Protein AF-A0A9P5QHU6-F1 (afdb_monomer_lite)

Secondary structure (DSSP, 8-state):
---------------------------------HHHHHHHHHHT-TT--EEEE--S--SSTTGGGT-PPTTTT---BTTTTB---GGGGGG-TT--EEEES--SSSTTGGGTS-HHHHHHHHHH-TT--EE--S-TTBTTTB--PPPHHHHHHHHH-TT-BSS--

Structure (mmCIF, N/CA/C/O backbone):
data_AF-A0A9P5QHU6-F1
#
_entry.id   AF-A0A9P5QHU6-F1
#
loop_
_atom_site.group_PDB
_atom_site.id
_atom_site.type_symbol
_atom_site.label_atom_id
_atom_site.label_alt_id
_atom_site.label_comp_id
_atom_site.label_asym_id
_atom_site.label_entity_id
_atom_site.label_seq_id
_atom_site.pdbx_PDB_ins_code
_atom_site.Cartn_x
_atom_site.Cartn_y
_atom_site.Cartn_z
_atom_site.occupancy
_atom_site.B_iso_or_equiv
_atom_site.auth_seq_id
_atom_site.auth_comp_id
_atom_site.auth_asym_id
_atom_site.auth_atom_id
_atom_site.pdbx_PDB_model_num
ATOM 1 N N . MET A 1 1 ? 42.093 51.259 1.694 1.00 49.16 1 MET A N 1
ATOM 2 C CA . MET A 1 1 ? 41.428 52.582 1.707 1.00 49.16 1 MET A CA 1
ATOM 3 C C . MET A 1 1 ? 39.938 52.333 1.537 1.00 49.16 1 MET A C 1
ATOM 5 O O . MET A 1 1 ? 39.592 51.562 0.656 1.00 49.16 1 MET A O 1
ATOM 9 N N . ALA A 1 2 ? 39.095 52.919 2.385 1.00 53.66 2 ALA A N 1
ATOM 10 C CA . ALA A 1 2 ? 37.630 52.921 2.279 1.00 53.66 2 ALA A CA 1
ATOM 11 C C . ALA A 1 2 ? 37.170 54.374 2.479 1.00 53.66 2 ALA A C 1
ATOM 13 O O . ALA A 1 2 ? 37.822 55.080 3.257 1.00 53.66 2 ALA A O 1
ATOM 14 N N . PRO A 1 3 ? 36.176 54.867 1.719 1.00 57.81 3 PRO A N 1
ATOM 15 C CA . PRO A 1 3 ? 34.805 55.019 2.252 1.00 57.81 3 PRO A CA 1
ATOM 16 C C . PRO A 1 3 ? 33.731 54.934 1.119 1.00 57.81 3 PRO A C 1
ATOM 18 O O . PRO A 1 3 ? 34.098 54.554 0.007 1.00 57.81 3 PRO A O 1
ATOM 21 N N . PRO A 1 4 ? 32.448 55.334 1.306 1.00 56.56 4 PRO A N 1
ATOM 22 C CA . PRO A 1 4 ? 31.691 55.606 2.535 1.00 56.56 4 PRO A CA 1
ATOM 23 C C . PRO A 1 4 ? 30.454 54.701 2.730 1.00 56.56 4 PRO A C 1
ATOM 25 O O . PRO A 1 4 ? 29.965 54.049 1.813 1.00 56.56 4 PRO A O 1
ATOM 28 N N . ILE A 1 5 ? 29.908 54.729 3.948 1.00 59.66 5 ILE A N 1
ATOM 29 C CA . ILE A 1 5 ? 28.575 54.205 4.276 1.00 59.66 5 ILE A CA 1
ATOM 30 C C . ILE A 1 5 ? 27.549 55.305 3.986 1.00 59.66 5 ILE A C 1
ATOM 32 O O . ILE A 1 5 ? 27.680 56.406 4.522 1.00 59.66 5 ILE A O 1
ATOM 36 N N . VAL A 1 6 ? 26.516 55.001 3.199 1.00 70.00 6 VAL A N 1
ATOM 37 C CA . VAL A 1 6 ? 25.311 55.835 3.089 1.00 70.00 6 VAL A CA 1
ATOM 38 C C . VAL A 1 6 ? 24.251 55.251 4.020 1.00 70.00 6 VAL A C 1
ATOM 40 O O . VAL A 1 6 ? 23.973 54.054 3.973 1.00 70.00 6 VAL A O 1
ATOM 43 N N . ARG A 1 7 ? 23.697 56.092 4.896 1.00 61.19 7 ARG A N 1
ATOM 44 C CA . ARG A 1 7 ? 22.482 55.802 5.663 1.00 61.19 7 ARG A CA 1
ATOM 45 C C . ARG A 1 7 ? 21.350 56.590 5.023 1.00 61.19 7 ARG A C 1
ATOM 47 O O . ARG A 1 7 ? 21.502 57.796 4.853 1.00 61.19 7 ARG A O 1
ATOM 54 N N . GLU A 1 8 ? 20.248 55.923 4.717 1.00 68.56 8 GLU A N 1
ATOM 55 C CA . GLU A 1 8 ? 18.980 56.580 4.410 1.00 68.56 8 GLU A CA 1
ATOM 56 C C . GLU A 1 8 ? 17.987 56.223 5.518 1.00 68.56 8 GLU A C 1
ATOM 58 O O . GLU A 1 8 ? 17.853 55.057 5.896 1.00 68.56 8 GLU A O 1
ATOM 63 N N . ASP A 1 9 ? 17.372 57.257 6.089 1.00 64.94 9 ASP A N 1
ATOM 64 C CA . ASP A 1 9 ? 16.403 57.162 7.180 1.00 64.94 9 ASP A CA 1
ATOM 65 C C . ASP A 1 9 ? 14.989 56.833 6.648 1.00 64.94 9 ASP A C 1
ATOM 67 O O . ASP A 1 9 ? 14.705 57.028 5.462 1.00 64.94 9 ASP A O 1
ATOM 71 N N . PRO A 1 10 ? 14.087 56.297 7.492 1.00 57.78 10 PRO A N 1
ATOM 72 C CA . PRO A 1 10 ? 12.841 55.701 7.023 1.00 57.78 10 PRO A CA 1
ATOM 73 C C . PRO A 1 10 ? 11.774 56.749 6.685 1.00 57.78 10 PRO A C 1
ATOM 75 O O . PRO A 1 10 ? 11.427 57.590 7.513 1.00 57.78 10 PRO A O 1
ATOM 78 N N . GLN A 1 11 ? 11.165 56.636 5.500 1.00 60.12 11 GLN A N 1
ATOM 79 C CA . GLN A 1 11 ? 9.895 57.308 5.225 1.00 60.12 11 GLN A CA 1
ATOM 80 C C . GLN A 1 11 ? 8.725 56.502 5.793 1.00 60.12 11 GLN A C 1
ATOM 82 O O . GLN A 1 11 ? 8.316 55.486 5.229 1.00 60.12 11 GLN A O 1
ATOM 87 N N . GLU A 1 12 ? 8.133 57.011 6.870 1.00 53.53 12 GLU A N 1
ATOM 88 C CA . GLU A 1 12 ? 6.759 56.676 7.230 1.00 53.53 12 GLU A CA 1
ATOM 89 C C . GLU A 1 12 ? 5.808 57.167 6.128 1.00 53.53 12 GLU A C 1
ATOM 91 O O . GLU A 1 12 ? 5.823 58.339 5.747 1.00 53.53 12 GLU A O 1
ATOM 96 N N . ASN A 1 13 ? 4.963 56.270 5.622 1.00 52.00 13 ASN A N 1
ATOM 97 C CA . ASN A 1 13 ? 3.837 56.607 4.755 1.00 52.00 13 ASN A CA 1
ATOM 98 C C . ASN A 1 13 ? 2.657 55.738 5.222 1.00 52.00 13 ASN A C 1
ATOM 100 O O . ASN A 1 13 ? 2.615 54.537 4.986 1.00 52.00 13 ASN A O 1
ATOM 104 N N . SER A 1 14 ? 1.866 56.262 6.154 1.00 53.75 14 SER A N 1
ATOM 105 C CA . SER A 1 14 ? 0.593 56.929 5.856 1.00 53.75 14 SER A CA 1
ATOM 106 C C . SER A 1 14 ? -0.530 55.953 5.484 1.00 53.75 14 SER A C 1
ATOM 108 O O . SER A 1 14 ? -0.742 55.604 4.327 1.00 53.75 14 SER A O 1
ATOM 110 N N . SER A 1 15 ? -1.260 55.550 6.525 1.00 52.25 15 SER A N 1
ATOM 111 C CA . SER A 1 15 ? -2.727 55.575 6.590 1.00 52.25 15 SER A CA 1
ATOM 112 C C . SER A 1 15 ? -3.502 55.320 5.289 1.00 52.25 15 SER A C 1
ATOM 114 O O . SER A 1 15 ? -3.952 56.252 4.626 1.00 52.25 15 SER A O 1
ATOM 116 N N . GLY A 1 16 ? -3.766 54.045 5.002 1.00 50.62 16 GLY A N 1
ATOM 117 C CA . GLY A 1 16 ? -4.741 53.612 4.000 1.00 50.62 16 GLY A CA 1
ATOM 118 C C . GLY A 1 16 ? -5.753 52.642 4.602 1.00 50.62 16 GLY A C 1
ATOM 119 O O . GLY A 1 16 ? -5.601 51.433 4.451 1.00 50.62 16 GLY A O 1
ATOM 120 N N . GLN A 1 17 ? -6.778 53.159 5.288 1.00 54.69 17 GLN A N 1
ATOM 121 C CA . GLN A 1 17 ? -7.954 52.355 5.634 1.00 54.69 17 GLN A CA 1
ATOM 122 C C . GLN A 1 17 ? -8.652 51.925 4.341 1.00 54.69 17 GLN A C 1
ATOM 124 O O . GLN A 1 17 ? -9.113 52.772 3.582 1.00 54.69 17 GLN A O 1
ATOM 129 N N . ASN A 1 18 ? -8.749 50.618 4.118 1.00 52.16 18 ASN A N 1
ATOM 130 C CA . ASN A 1 18 ? -9.645 50.027 3.132 1.00 52.16 18 ASN A CA 1
ATOM 131 C C . ASN A 1 18 ? -10.471 48.952 3.835 1.00 52.16 18 ASN A C 1
ATOM 133 O O . ASN A 1 18 ? -10.233 47.754 3.684 1.00 52.16 18 ASN A O 1
ATOM 137 N N . ASP A 1 19 ? -11.444 49.416 4.614 1.00 56.94 19 ASP A N 1
ATOM 138 C CA . ASP A 1 19 ? -12.559 48.596 5.067 1.00 56.94 19 ASP A CA 1
ATOM 139 C C . ASP A 1 19 ? -13.415 48.254 3.838 1.00 56.94 19 ASP A C 1
ATOM 141 O O . ASP A 1 19 ? -14.308 49.003 3.435 1.00 56.94 19 ASP A O 1
ATOM 145 N N . HIS A 1 20 ? -13.099 47.133 3.189 1.00 53.19 20 HIS A N 1
ATOM 146 C CA . HIS A 1 20 ? -13.982 46.542 2.194 1.00 53.19 20 HIS A CA 1
ATOM 147 C C . HIS A 1 20 ? -14.247 45.081 2.530 1.00 53.19 20 HIS A C 1
ATOM 149 O O . HIS A 1 20 ? -13.547 44.171 2.085 1.00 53.19 20 HIS A O 1
ATOM 155 N N . GLU A 1 21 ? -15.304 44.895 3.325 1.00 55.50 21 GLU A N 1
ATOM 156 C CA . GLU A 1 21 ? -16.088 43.667 3.385 1.00 55.50 21 GLU A CA 1
ATOM 157 C C . GLU A 1 21 ? -16.374 43.170 1.965 1.00 55.50 21 GLU A C 1
ATOM 159 O O . GLU A 1 21 ? -17.293 43.616 1.277 1.00 55.50 21 GLU A O 1
ATOM 164 N N . GLN A 1 22 ? -15.581 42.198 1.536 1.00 51.44 22 GLN A N 1
ATOM 165 C CA . GLN A 1 22 ? -16.026 41.191 0.596 1.00 51.44 22 GLN A CA 1
ATOM 166 C C . GLN A 1 22 ? -15.844 39.843 1.271 1.00 51.44 22 GLN A C 1
ATOM 168 O O . GLN A 1 22 ? -14.920 39.092 0.952 1.00 51.44 22 GLN A O 1
ATOM 173 N N . ASP A 1 23 ? -16.790 39.533 2.164 1.00 49.75 23 ASP A N 1
ATOM 174 C CA . ASP A 1 23 ? -17.188 38.157 2.455 1.00 49.75 23 ASP A CA 1
ATOM 175 C C . ASP A 1 23 ? -17.708 37.529 1.157 1.00 49.75 23 ASP A C 1
ATOM 177 O O . ASP A 1 23 ? -18.898 37.340 0.906 1.00 49.75 23 ASP A O 1
ATOM 181 N N . SER A 1 24 ? -16.755 37.205 0.287 1.00 54.16 24 SER A N 1
ATOM 182 C CA . SER A 1 24 ? -16.933 36.216 -0.749 1.00 54.16 24 SER A CA 1
ATOM 183 C C . SER A 1 24 ? -17.035 34.881 -0.031 1.00 54.16 24 SER A C 1
ATOM 185 O O . SER A 1 24 ? -16.051 34.139 0.056 1.00 54.16 24 SER A O 1
ATOM 187 N N . GLU A 1 25 ? -18.246 34.586 0.461 1.00 50.81 25 GLU A N 1
ATOM 188 C CA . GLU A 1 25 ? -18.730 33.234 0.719 1.00 50.81 25 GLU A CA 1
ATOM 189 C C . GLU A 1 25 ? -18.616 32.448 -0.587 1.00 50.81 25 GLU A C 1
ATOM 191 O O . GLU A 1 25 ? -19.565 32.203 -1.336 1.00 50.81 25 GLU A O 1
ATOM 196 N N . SER A 1 26 ? -17.382 32.045 -0.859 1.00 49.25 26 SER A N 1
ATOM 197 C CA . SER A 1 26 ? -17.025 31.030 -1.811 1.00 49.25 26 SER A CA 1
ATOM 198 C C . SER A 1 26 ? -17.584 29.742 -1.233 1.00 49.25 26 SER A C 1
ATOM 200 O O . SER A 1 26 ? -16.903 28.948 -0.589 1.00 49.25 26 SER A O 1
ATOM 202 N N . SER A 1 27 ? -18.881 29.555 -1.490 1.00 50.91 27 SER A N 1
ATOM 203 C CA . SER A 1 27 ? -19.567 28.275 -1.503 1.00 50.91 27 SER A CA 1
ATOM 204 C C . SER A 1 27 ? -18.878 27.414 -2.553 1.00 50.91 27 SER A C 1
ATOM 206 O O . SER A 1 27 ? -19.377 27.197 -3.659 1.00 50.91 27 SER A O 1
ATOM 208 N N . ILE A 1 28 ? -17.673 26.959 -2.201 1.00 54.81 28 ILE A N 1
ATOM 209 C CA . ILE A 1 28 ? -16.911 25.942 -2.892 1.00 54.81 28 ILE A CA 1
ATOM 210 C C . ILE A 1 28 ? -17.822 24.734 -2.845 1.00 54.81 28 ILE A C 1
ATOM 212 O O . ILE A 1 28 ? -17.887 24.012 -1.850 1.00 54.81 28 ILE A O 1
ATOM 216 N N . SER A 1 29 ? -18.569 24.562 -3.935 1.00 51.09 29 SER A N 1
ATOM 217 C CA . SER A 1 29 ? -19.298 23.347 -4.230 1.00 51.09 29 SER A CA 1
ATOM 218 C C . SER A 1 29 ? -18.283 22.227 -4.090 1.00 51.09 29 SER A C 1
ATOM 220 O O . SER A 1 29 ? -17.413 22.064 -4.952 1.00 51.09 29 SER A O 1
ATOM 222 N N . MET A 1 30 ? -18.325 21.534 -2.947 1.00 55.97 30 MET A N 1
ATOM 223 C CA . MET A 1 30 ? -17.420 20.439 -2.650 1.00 55.97 30 MET A CA 1
ATOM 224 C C . MET A 1 30 ? -17.743 19.352 -3.661 1.00 55.97 30 MET A C 1
ATOM 226 O O . MET A 1 30 ? -18.640 18.531 -3.448 1.00 55.97 30 MET A O 1
ATOM 230 N N . LYS A 1 31 ? -17.032 19.395 -4.796 1.00 67.31 31 LYS A N 1
ATOM 231 C CA . LYS A 1 31 ? -17.039 18.356 -5.815 1.00 67.31 31 LYS A CA 1
ATOM 232 C C . LYS A 1 31 ? -16.838 17.060 -5.057 1.00 67.31 31 LYS A C 1
ATOM 234 O O . LYS A 1 31 ? -15.787 16.861 -4.450 1.00 67.31 31 LYS A O 1
ATOM 239 N N . LYS A 1 32 ? -17.882 16.229 -5.024 1.00 76.44 32 LYS A N 1
ATOM 240 C CA . LYS A 1 32 ? -17.819 14.938 -4.350 1.00 76.44 32 LYS A CA 1
ATOM 241 C C . LYS A 1 32 ? -16.611 14.215 -4.935 1.00 76.44 32 LYS A C 1
ATOM 243 O O . LYS A 1 32 ? -16.550 14.044 -6.148 1.00 76.44 32 LYS A O 1
ATOM 248 N N . ASP A 1 33 ? -15.663 13.844 -4.084 1.00 85.94 33 ASP A N 1
ATOM 249 C CA . ASP A 1 33 ? -14.600 12.904 -4.421 1.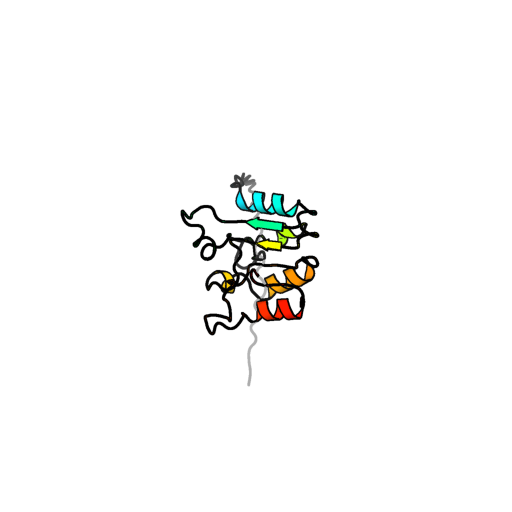00 85.94 33 ASP A CA 1
ATOM 250 C C . ASP A 1 33 ? -15.146 11.506 -4.087 1.00 85.94 33 ASP A C 1
ATOM 252 O O . ASP A 1 33 ? -15.004 11.064 -2.943 1.00 85.94 33 ASP A O 1
ATOM 256 N N . PRO A 1 34 ? -15.861 10.825 -5.012 1.00 88.56 34 PRO A N 1
ATOM 257 C CA . PRO A 1 34 ? -16.454 9.520 -4.722 1.00 88.56 34 PRO A CA 1
ATOM 258 C C . PRO A 1 34 ? -15.379 8.484 -4.386 1.00 88.56 34 PRO A C 1
ATOM 260 O O . PRO A 1 34 ? -15.638 7.559 -3.623 1.00 88.56 34 PRO A O 1
ATOM 263 N N . LEU A 1 35 ? -14.164 8.663 -4.913 1.00 87.12 35 LEU A N 1
ATOM 264 C CA . LEU A 1 35 ? -13.033 7.786 -4.663 1.00 87.12 35 LEU A CA 1
ATOM 265 C C . LEU A 1 35 ? -12.478 7.995 -3.247 1.00 87.12 35 LEU A C 1
ATOM 267 O O . LEU A 1 35 ? -12.324 7.033 -2.500 1.00 87.12 35 LEU A O 1
ATOM 271 N N . GLY A 1 36 ? -12.270 9.249 -2.836 1.00 88.62 36 GLY A N 1
ATOM 272 C CA . GLY A 1 36 ? -11.917 9.585 -1.454 1.00 88.62 36 GLY A CA 1
ATOM 273 C C . GLY A 1 36 ? -12.984 9.139 -0.444 1.00 88.62 36 GLY A C 1
ATOM 274 O O . GLY A 1 36 ? -12.652 8.667 0.643 1.00 88.62 36 GLY A O 1
ATOM 275 N N . GLN A 1 37 ? -14.271 9.209 -0.808 1.00 90.81 37 GLN A N 1
ATOM 276 C CA . GLN A 1 37 ? -15.363 8.663 0.007 1.00 90.81 37 GLN A CA 1
ATOM 277 C C . GLN A 1 37 ? -15.293 7.133 0.117 1.00 90.81 37 GLN A C 1
ATOM 279 O O . GLN A 1 37 ? -15.375 6.618 1.232 1.00 90.81 37 GLN A O 1
ATOM 284 N N . LEU A 1 38 ? -15.072 6.418 -0.992 1.00 92.25 38 LEU A N 1
ATOM 285 C CA . LEU A 1 38 ? -14.894 4.963 -1.004 1.00 92.25 38 LEU A CA 1
ATOM 286 C C . LEU A 1 38 ? -13.708 4.532 -0.128 1.00 92.25 38 LEU A C 1
ATOM 288 O O . LEU A 1 38 ? -13.859 3.666 0.732 1.00 92.25 38 LEU A O 1
ATOM 292 N N . TYR A 1 39 ? -12.543 5.162 -0.284 1.00 92.50 39 TYR A N 1
ATOM 293 C CA . TYR A 1 39 ? -11.360 4.835 0.516 1.00 92.50 39 TYR A CA 1
ATOM 294 C C . TYR A 1 39 ? -11.547 5.159 2.004 1.00 92.50 39 TYR A C 1
ATOM 296 O O . TYR A 1 39 ? -11.093 4.393 2.851 1.00 92.50 39 TYR A O 1
ATOM 304 N N . LYS A 1 40 ? -12.291 6.220 2.346 1.00 92.31 40 LYS A N 1
ATOM 305 C CA . LYS A 1 40 ? -12.690 6.510 3.732 1.00 92.31 40 LYS A CA 1
ATOM 306 C C . LYS A 1 40 ? -13.655 5.459 4.297 1.00 92.31 40 LYS A C 1
ATOM 308 O O . LYS A 1 40 ? -13.521 5.077 5.458 1.00 92.31 40 LYS A O 1
ATOM 313 N N . GLN A 1 41 ? -14.614 4.978 3.500 1.00 95.25 41 GLN A N 1
ATOM 314 C CA . GLN A 1 41 ? -15.520 3.897 3.904 1.00 95.25 41 GLN A CA 1
ATOM 315 C C . GLN A 1 41 ? -14.745 2.603 4.156 1.00 95.25 41 GLN A C 1
ATOM 317 O O . GLN A 1 41 ? -14.897 2.018 5.226 1.00 95.25 41 GLN A O 1
ATOM 322 N N . ILE A 1 42 ? -13.867 2.207 3.230 1.00 95.50 42 ILE A N 1
ATOM 323 C CA . ILE A 1 42 ? -12.978 1.050 3.390 1.00 95.50 42 ILE A CA 1
ATOM 324 C C . ILE A 1 42 ? -12.131 1.227 4.654 1.00 95.50 42 ILE A C 1
ATOM 326 O O . ILE A 1 42 ? -12.177 0.376 5.534 1.00 95.50 42 ILE A O 1
ATOM 330 N N . GLY A 1 43 ? -11.460 2.370 4.815 1.00 94.62 43 GLY A N 1
ATOM 331 C CA . GLY A 1 43 ? -10.626 2.689 5.976 1.00 94.62 43 GLY A CA 1
ATOM 332 C C . GLY A 1 43 ? -11.321 2.602 7.341 1.00 94.62 43 G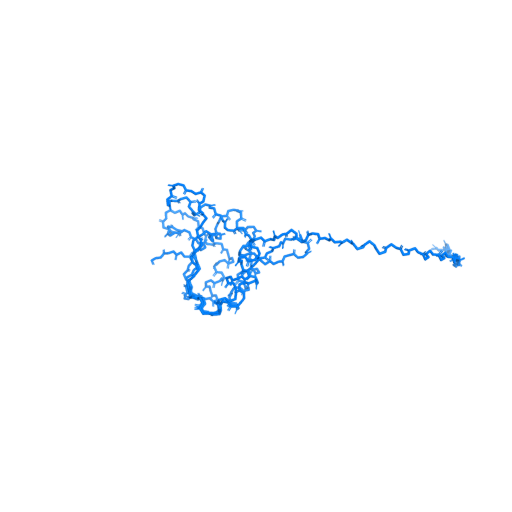LY A C 1
ATOM 333 O O . GLY A 1 43 ? -10.656 2.332 8.338 1.00 94.62 43 GLY A O 1
ATOM 334 N N . SER A 1 44 ? -12.648 2.767 7.404 1.00 95.81 44 SER A N 1
ATOM 335 C CA . SER A 1 44 ? -13.428 2.576 8.639 1.00 95.81 44 SER A CA 1
ATOM 336 C C . SER A 1 44 ? -13.682 1.109 9.022 1.00 95.81 44 SER A C 1
ATOM 338 O O . SER A 1 44 ? -14.100 0.829 10.147 1.00 95.81 44 SER A O 1
ATOM 340 N N . MET A 1 45 ? -13.421 0.151 8.127 1.00 96.81 45 MET A N 1
ATOM 341 C CA . MET A 1 45 ? -13.673 -1.275 8.349 1.00 96.81 45 MET A CA 1
ATOM 342 C C . MET A 1 45 ? -12.530 -1.931 9.138 1.00 96.81 45 MET A C 1
ATOM 344 O O . MET A 1 45 ? -11.811 -2.778 8.619 1.00 96.81 45 MET A O 1
ATOM 348 N N . ALA A 1 46 ? -12.361 -1.574 10.413 1.00 95.06 46 ALA A N 1
ATOM 349 C CA . ALA A 1 46 ? -11.190 -1.987 11.202 1.00 95.06 46 ALA A CA 1
ATOM 350 C C . ALA A 1 46 ? -10.944 -3.509 11.291 1.00 95.06 46 ALA A C 1
ATOM 352 O O . ALA A 1 46 ? -9.809 -3.952 11.456 1.00 95.06 46 ALA A O 1
ATOM 353 N N . ARG A 1 47 ? -12.007 -4.308 11.132 1.00 96.75 47 ARG A N 1
ATOM 354 C CA . ARG A 1 47 ? -11.987 -5.781 11.168 1.00 96.75 47 ARG A CA 1
ATOM 355 C C . ARG A 1 47 ? -11.836 -6.440 9.787 1.00 96.75 47 ARG A C 1
ATOM 357 O O . ARG A 1 47 ? -11.978 -7.657 9.671 1.00 96.75 47 ARG A O 1
ATOM 364 N N . LEU A 1 48 ? -11.612 -5.656 8.731 1.00 97.50 48 LEU A N 1
ATOM 365 C CA . LEU A 1 48 ? -11.396 -6.156 7.375 1.00 97.50 48 LEU A CA 1
ATOM 366 C C . LEU A 1 48 ? -10.030 -6.845 7.292 1.00 97.50 48 LEU A C 1
ATOM 368 O O . LEU A 1 48 ? -9.004 -6.219 7.536 1.00 97.50 48 LEU A O 1
ATOM 372 N N . LYS A 1 49 ? -10.027 -8.132 6.931 1.00 97.56 49 LYS A N 1
ATOM 373 C CA . 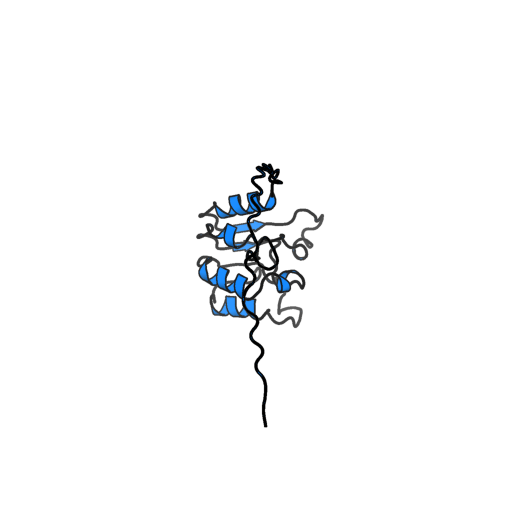LYS A 1 49 ? -8.805 -8.954 6.846 1.00 97.56 49 LYS A CA 1
ATOM 374 C C . LYS A 1 49 ? -8.251 -9.080 5.434 1.00 97.56 49 LYS A C 1
ATOM 376 O O . LYS A 1 49 ? -7.045 -9.221 5.275 1.00 97.56 49 LYS A O 1
ATOM 381 N N . VAL A 1 50 ? -9.125 -9.019 4.436 1.00 97.25 50 VAL A N 1
ATOM 382 C CA . VAL A 1 50 ? -8.790 -9.145 3.017 1.00 97.25 50 VAL A CA 1
ATOM 383 C C . VAL A 1 50 ? -9.425 -7.969 2.291 1.00 97.25 50 VAL A C 1
ATOM 385 O O . VAL A 1 50 ? -10.631 -7.755 2.409 1.00 97.25 50 VAL A O 1
ATOM 388 N N . LEU A 1 51 ? -8.613 -7.212 1.560 1.00 96.00 51 LEU A N 1
ATOM 389 C CA . LEU A 1 51 ? -9.043 -6.151 0.661 1.00 96.00 51 LEU A CA 1
ATOM 390 C C . LEU A 1 51 ? -8.568 -6.511 -0.748 1.00 96.00 51 LEU A C 1
ATOM 392 O O . LEU A 1 51 ? -7.415 -6.268 -1.087 1.00 96.00 51 LEU A O 1
ATOM 396 N N . ASP A 1 52 ? -9.459 -7.101 -1.543 1.00 94.06 52 ASP A N 1
ATOM 397 C CA . ASP A 1 52 ? -9.253 -7.349 -2.972 1.00 94.06 52 ASP A CA 1
ATOM 398 C C . ASP A 1 52 ? -10.051 -6.314 -3.771 1.00 94.06 52 ASP A C 1
ATOM 400 O O . ASP A 1 52 ? -11.284 -6.287 -3.717 1.00 94.06 52 ASP A O 1
ATOM 404 N N . LEU A 1 53 ? -9.345 -5.413 -4.455 1.00 90.75 53 LEU A N 1
ATOM 405 C CA . LEU A 1 53 ? -9.939 -4.359 -5.270 1.00 90.75 53 LEU A CA 1
ATOM 406 C C . LEU A 1 53 ? -9.440 -4.491 -6.707 1.00 90.75 53 LEU A C 1
ATOM 408 O O . LEU A 1 53 ? -8.289 -4.180 -7.007 1.00 90.75 53 LEU A O 1
ATOM 412 N N . LYS A 1 54 ? -10.323 -4.898 -7.618 1.00 87.06 54 LYS A N 1
ATOM 413 C CA . LYS A 1 54 ? -10.020 -5.028 -9.050 1.00 87.06 54 LYS A CA 1
ATOM 414 C C . LYS A 1 54 ? -10.720 -3.931 -9.833 1.00 87.06 54 LYS A C 1
ATOM 416 O O . LYS A 1 54 ? -11.892 -3.632 -9.597 1.00 87.06 54 LYS A O 1
ATOM 421 N N . ARG A 1 55 ? -10.004 -3.317 -10.771 1.00 81.81 55 ARG A N 1
ATOM 422 C CA . ARG A 1 55 ? -10.564 -2.289 -11.651 1.00 81.81 55 ARG A CA 1
ATOM 423 C C . ARG A 1 55 ? -11.373 -2.961 -12.768 1.00 81.81 55 ARG A C 1
ATOM 425 O O . ARG A 1 55 ? -10.827 -3.726 -13.549 1.00 81.81 55 ARG A O 1
ATOM 432 N N . GLN A 1 56 ? -12.680 -2.693 -12.831 1.00 74.75 56 GLN A N 1
ATOM 433 C CA . GLN A 1 56 ? -13.637 -3.421 -13.688 1.00 74.75 56 GLN A CA 1
ATOM 434 C C . GLN A 1 56 ? -13.561 -3.065 -15.193 1.00 74.75 56 GLN A C 1
ATOM 436 O O . GLN A 1 56 ? -14.394 -3.501 -15.979 1.00 74.75 56 GLN A O 1
ATOM 441 N N . ASP A 1 57 ? -12.608 -2.243 -15.634 1.00 65.00 57 ASP A N 1
ATOM 442 C CA . ASP A 1 57 ? -12.548 -1.734 -17.011 1.00 65.00 57 ASP A CA 1
ATOM 443 C C . ASP A 1 57 ? -11.764 -2.650 -17.972 1.00 65.00 57 ASP A C 1
ATOM 445 O O . ASP A 1 57 ? -11.093 -2.167 -18.889 1.00 65.00 57 ASP A O 1
ATOM 449 N N . THR A 1 58 ? -11.826 -3.967 -17.765 1.00 52.84 58 THR A N 1
ATOM 450 C CA . THR A 1 58 ? -11.204 -4.993 -18.617 1.00 52.84 58 THR A CA 1
ATOM 451 C C . THR A 1 58 ? -12.196 -6.121 -18.910 1.00 52.84 58 THR A C 1
ATOM 453 O O . THR A 1 58 ? -12.919 -6.581 -18.030 1.00 52.84 58 THR A O 1
ATOM 456 N N . TYR A 1 59 ? -12.241 -6.568 -20.169 1.00 59.22 59 TYR A N 1
ATOM 457 C CA . TYR A 1 59 ? -13.074 -7.703 -20.606 1.00 59.22 59 TYR A CA 1
ATOM 458 C C . TYR A 1 59 ? -12.383 -9.065 -20.399 1.00 59.22 59 TYR A C 1
ATOM 460 O O . TYR A 1 59 ? -12.973 -10.108 -20.671 1.00 59.22 59 TYR A O 1
ATOM 468 N N . SER A 1 60 ? -11.138 -9.052 -19.923 1.00 63.59 60 SER A N 1
ATOM 469 C CA . SER A 1 60 ? -10.280 -10.202 -19.645 1.00 63.59 60 SER A CA 1
ATOM 470 C C . SER A 1 60 ? -9.779 -10.154 -18.197 1.00 63.59 60 SER A C 1
ATOM 472 O O . SER A 1 60 ? -9.418 -9.094 -17.676 1.00 63.59 60 SER A O 1
ATOM 474 N N . GLU A 1 61 ? -9.722 -11.320 -17.546 1.00 62.78 61 GLU A N 1
ATOM 475 C CA . GLU A 1 61 ? -9.156 -11.471 -16.194 1.00 62.78 61 GLU A CA 1
ATOM 476 C C . GLU A 1 61 ? -7.623 -11.320 -16.159 1.00 62.78 61 GLU A C 1
ATOM 478 O O . GLU A 1 61 ? -7.049 -11.219 -15.082 1.00 62.78 61 GLU A O 1
ATOM 483 N N . SER A 1 62 ? -6.950 -11.275 -17.313 1.00 60.81 62 SER A N 1
ATOM 484 C CA . SER A 1 62 ? -5.498 -11.075 -17.421 1.00 60.81 62 SER A CA 1
ATOM 485 C C . SER A 1 62 ? -5.047 -9.628 -17.188 1.00 60.81 62 SER A C 1
ATOM 487 O O . SER A 1 62 ? -3.933 -9.398 -16.726 1.00 60.81 62 SER A O 1
ATOM 489 N N . ASP A 1 63 ? -5.899 -8.643 -17.481 1.00 61.72 63 ASP A N 1
ATOM 490 C CA . ASP A 1 63 ? -5.444 -7.264 -17.716 1.00 61.72 63 ASP A CA 1
ATOM 491 C C . ASP A 1 63 ? -5.556 -6.359 -16.469 1.00 61.72 63 ASP A C 1
ATOM 493 O O . ASP A 1 63 ? -5.088 -5.218 -16.476 1.00 61.72 63 ASP A O 1
ATOM 497 N N . TYR A 1 64 ? -6.148 -6.838 -15.362 1.00 63.62 64 TYR A N 1
ATOM 498 C CA . TYR A 1 64 ? -6.287 -6.030 -14.134 1.00 63.62 64 TYR A CA 1
ATOM 499 C C . TYR A 1 64 ? -4.932 -5.673 -13.502 1.00 63.62 64 TYR A C 1
ATOM 501 O O . TYR A 1 64 ? -4.834 -4.679 -12.778 1.00 63.62 64 TYR A O 1
ATOM 509 N N . GLN A 1 65 ? -3.898 -6.474 -13.788 1.00 60.19 65 GLN A N 1
ATOM 510 C CA . GLN A 1 65 ? -2.534 -6.291 -13.298 1.00 60.19 65 GLN A CA 1
ATOM 511 C C . GLN A 1 65 ? -1.842 -5.055 -13.887 1.00 60.19 65 GLN A C 1
ATOM 513 O O . GLN A 1 65 ? -0.895 -4.560 -13.284 1.00 60.19 65 GLN A O 1
ATOM 518 N N . GLU A 1 66 ? -2.265 -4.549 -15.048 1.00 62.81 66 GLU A N 1
ATOM 519 C CA . GLU A 1 66 ? -1.660 -3.353 -15.657 1.00 62.81 66 GLU A CA 1
ATOM 520 C C . GLU A 1 66 ? -2.282 -2.050 -15.142 1.00 62.81 66 GLU A C 1
ATOM 522 O O . GLU A 1 66 ? -1.684 -0.977 -15.239 1.00 62.81 66 GLU A O 1
ATOM 527 N N . LYS A 1 67 ? -3.497 -2.121 -14.587 1.00 71.94 67 LYS A N 1
ATOM 528 C CA . LYS A 1 67 ? -4.282 -0.942 -14.222 1.00 71.94 67 LYS A CA 1
ATOM 529 C C . LYS A 1 67 ? -4.264 -0.719 -12.721 1.00 71.94 67 LYS A C 1
ATOM 531 O O . LYS A 1 67 ? -4.903 -1.438 -11.963 1.00 71.94 67 LYS A O 1
ATOM 536 N N . LEU A 1 68 ? -3.586 0.343 -12.307 1.00 77.94 68 LEU A N 1
ATOM 537 C CA . LEU A 1 68 ? -3.480 0.747 -10.909 1.00 77.94 68 LEU A CA 1
ATOM 538 C C . LEU A 1 68 ? -4.776 1.386 -10.391 1.00 77.94 68 LEU A C 1
ATOM 540 O O . LEU A 1 68 ? -5.467 2.120 -11.113 1.00 77.94 68 LEU A O 1
ATOM 544 N N . LEU A 1 69 ? -5.062 1.183 -9.104 1.00 82.69 69 LEU A N 1
ATOM 545 C CA . LEU A 1 69 ? -6.034 1.984 -8.363 1.00 82.69 69 LEU A CA 1
ATOM 546 C C . LEU A 1 69 ? -5.434 3.360 -8.044 1.00 82.69 69 LEU A C 1
ATOM 548 O O . LEU A 1 69 ? -4.437 3.448 -7.321 1.00 82.69 69 LEU A O 1
ATOM 552 N N . PRO A 1 70 ? -6.017 4.458 -8.557 1.00 79.31 70 PRO A N 1
ATOM 553 C CA . PRO A 1 70 ? -5.449 5.785 -8.365 1.00 79.31 70 PRO A CA 1
ATOM 554 C C . PRO A 1 70 ? -5.432 6.165 -6.880 1.00 79.31 70 PRO A C 1
ATOM 556 O O . PRO A 1 70 ? -6.421 5.962 -6.173 1.00 79.31 70 PRO A O 1
ATOM 559 N N . ARG A 1 71 ? -4.320 6.763 -6.430 1.00 85.19 71 ARG A N 1
ATOM 560 C CA . ARG A 1 71 ? -4.110 7.358 -5.089 1.00 85.19 71 ARG A CA 1
ATOM 561 C C . ARG A 1 71 ? -4.123 6.384 -3.895 1.00 85.19 71 ARG A C 1
ATOM 563 O O . ARG A 1 71 ? -3.788 6.803 -2.792 1.00 85.19 71 ARG A O 1
ATOM 570 N N . LEU A 1 72 ? -4.489 5.111 -4.080 1.00 88.06 72 LEU A N 1
ATOM 571 C CA . LEU A 1 72 ? -4.719 4.167 -2.974 1.00 88.06 72 LEU A CA 1
ATOM 572 C C . LEU A 1 72 ? -3.466 3.911 -2.123 1.00 88.06 72 LEU A C 1
ATOM 574 O O . LEU A 1 72 ? -3.561 3.880 -0.900 1.00 88.06 72 LEU A O 1
ATOM 578 N N . LEU A 1 73 ? -2.314 3.728 -2.775 1.00 88.56 73 LEU A N 1
ATOM 579 C CA . LEU A 1 73 ? -1.047 3.387 -2.120 1.00 88.56 73 LEU A CA 1
ATOM 580 C C . LEU A 1 73 ? -0.117 4.580 -1.898 1.00 88.56 73 LEU A C 1
ATOM 582 O O . LEU A 1 73 ? 1.016 4.367 -1.501 1.00 88.56 73 LEU A O 1
ATOM 586 N N . THR A 1 74 ? -0.565 5.809 -2.156 1.00 90.62 74 THR A N 1
ATOM 587 C CA . THR A 1 74 ? 0.285 7.002 -2.047 1.00 90.62 74 THR A CA 1
ATOM 588 C C . THR A 1 74 ? -0.059 7.780 -0.785 1.00 90.62 74 THR A C 1
ATOM 590 O O . THR A 1 74 ? -1.240 7.892 -0.422 1.00 90.62 74 THR A O 1
ATOM 593 N N . LEU A 1 75 ? 0.942 8.352 -0.119 1.00 89.19 75 LEU A N 1
ATOM 594 C CA . LEU A 1 75 ? 0.702 9.334 0.931 1.00 89.19 75 LEU A CA 1
ATOM 595 C C . LEU A 1 75 ? 0.255 10.666 0.321 1.00 89.19 75 LEU A C 1
ATOM 597 O O . LEU A 1 75 ? 0.330 10.896 -0.889 1.00 89.19 75 LEU A O 1
ATOM 601 N N . ARG A 1 76 ? -0.323 11.519 1.169 1.00 87.38 76 ARG A N 1
ATOM 602 C CA . ARG A 1 76 ? -0.689 12.879 0.784 1.00 87.38 76 ARG A CA 1
ATOM 603 C C . ARG A 1 76 ? 0.576 13.728 0.774 1.00 87.38 76 ARG A C 1
ATOM 605 O O . ARG A 1 76 ? 1.260 13.794 1.789 1.00 87.38 76 ARG A O 1
ATOM 612 N N . ASP A 1 77 ? 0.815 14.387 -0.348 1.00 81.06 77 ASP A N 1
ATOM 613 C CA . ASP A 1 77 ? 1.892 15.350 -0.530 1.00 81.06 77 ASP A CA 1
ATOM 614 C C . ASP A 1 77 ? 1.256 16.736 -0.682 1.00 81.06 77 ASP A C 1
ATOM 616 O O . ASP A 1 77 ? 0.564 17.021 -1.665 1.00 81.06 77 ASP A O 1
ATOM 620 N N . ASP A 1 78 ? 1.432 17.568 0.343 1.00 77.06 78 ASP A N 1
ATOM 621 C CA . ASP A 1 78 ? 0.897 18.929 0.381 1.00 77.06 78 ASP A CA 1
ATOM 622 C C . ASP A 1 78 ? 1.758 19.940 -0.396 1.00 77.06 78 ASP A C 1
ATOM 624 O O . ASP A 1 78 ? 1.251 21.006 -0.741 1.00 77.06 78 ASP A O 1
ATOM 628 N N . GLU A 1 79 ? 3.009 19.608 -0.737 1.00 74.25 79 GLU A N 1
ATOM 629 C CA . GLU A 1 79 ? 3.891 20.463 -1.545 1.00 74.25 79 GLU A CA 1
ATOM 630 C C . GLU A 1 79 ? 3.569 20.330 -3.040 1.00 74.25 79 GLU A C 1
ATOM 632 O O . GLU A 1 79 ? 3.484 21.328 -3.758 1.00 74.25 79 GLU A O 1
ATOM 637 N N . LEU A 1 80 ? 3.316 19.103 -3.508 1.00 71.00 80 LEU A N 1
ATOM 638 C CA . LEU A 1 80 ? 2.902 18.814 -4.888 1.00 71.00 80 LEU A CA 1
ATOM 639 C C . LEU A 1 80 ? 1.376 18.866 -5.097 1.00 71.00 80 LEU A C 1
ATOM 641 O O . LEU A 1 80 ? 0.895 18.665 -6.215 1.00 71.00 80 LEU A O 1
ATOM 645 N N . GLY A 1 81 ? 0.596 19.098 -4.035 1.00 69.06 81 GLY A N 1
ATOM 646 C CA . GLY A 1 81 ? -0.871 19.069 -4.070 1.00 69.06 81 GLY A CA 1
ATOM 647 C C . GLY A 1 81 ? -1.456 17.688 -4.407 1.00 69.06 81 GLY A C 1
ATOM 648 O O . GLY A 1 81 ? -2.607 17.583 -4.848 1.00 69.06 81 GLY A O 1
ATOM 649 N N . ALA A 1 82 ? -0.676 16.616 -4.237 1.00 72.94 82 ALA A N 1
ATOM 650 C CA . ALA A 1 82 ? -1.067 15.263 -4.598 1.00 72.94 82 ALA A CA 1
ATOM 651 C C . ALA A 1 82 ? -1.907 14.622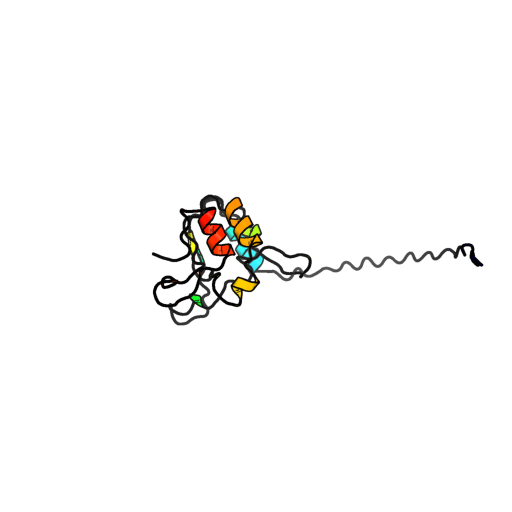 -3.483 1.00 72.94 82 ALA A C 1
ATOM 653 O O . ALA A 1 82 ? -1.468 14.384 -2.356 1.00 72.94 82 ALA A O 1
ATOM 654 N N . THR A 1 83 ? -3.155 14.297 -3.813 1.00 78.00 83 THR A N 1
ATOM 655 C CA . THR A 1 83 ? -4.145 13.803 -2.848 1.00 78.00 83 THR A CA 1
ATOM 656 C C . THR A 1 83 ? -4.034 12.297 -2.607 1.00 78.00 83 THR A C 1
ATOM 658 O O . THR A 1 83 ? -4.916 11.532 -2.990 1.00 78.00 83 THR A O 1
ATOM 661 N N . GLY A 1 84 ? -2.967 11.842 -1.955 1.00 85.56 84 GLY A N 1
ATOM 662 C CA . GLY A 1 84 ? -2.853 10.438 -1.557 1.00 85.56 84 GLY A CA 1
ATOM 663 C C . GLY A 1 84 ? -3.923 9.971 -0.570 1.00 85.56 84 GLY A C 1
ATOM 664 O O . GLY A 1 84 ? -4.528 10.762 0.161 1.00 85.56 84 GLY A O 1
ATOM 665 N N . CYS A 1 85 ? -4.175 8.664 -0.577 1.00 90.81 85 CYS A N 1
ATOM 666 C CA . CYS A 1 85 ? -5.235 8.027 0.201 1.00 90.81 85 CYS A CA 1
ATOM 667 C C . CYS A 1 85 ? -4.751 6.875 1.091 1.00 90.81 85 CYS A C 1
ATOM 669 O O . CYS A 1 85 ? -5.566 6.331 1.836 1.00 90.81 85 CYS A O 1
ATOM 671 N N . LEU A 1 86 ? -3.454 6.548 1.098 1.00 91.69 86 LEU A N 1
ATOM 672 C CA . LEU A 1 86 ? -2.897 5.482 1.940 1.00 91.69 86 LEU A CA 1
ATOM 673 C C . LEU A 1 86 ? -3.205 5.710 3.432 1.00 91.69 86 LEU A C 1
ATOM 675 O O . LEU A 1 86 ? -3.666 4.802 4.124 1.00 91.69 86 LEU A O 1
ATOM 679 N N . SER A 1 87 ? -3.082 6.954 3.903 1.00 91.38 87 SER A N 1
ATOM 680 C CA . SER A 1 87 ? -3.419 7.344 5.279 1.00 91.38 87 SER A CA 1
ATOM 681 C C . SER A 1 87 ? -4.909 7.200 5.620 1.00 91.38 87 SER A C 1
ATOM 683 O O . SER A 1 87 ? -5.247 6.958 6.778 1.00 91.38 87 SER A O 1
ATOM 685 N N . MET A 1 88 ? -5.819 7.264 4.637 1.00 92.56 88 MET A N 1
ATOM 686 C CA . MET A 1 88 ? -7.251 7.015 4.870 1.00 92.56 88 MET A CA 1
ATOM 687 C C . MET A 1 88 ? -7.515 5.559 5.256 1.00 92.56 88 MET A C 1
ATOM 689 O O . MET A 1 88 ? -8.476 5.280 5.969 1.00 92.56 88 MET A O 1
ATOM 693 N N . LEU A 1 89 ? -6.643 4.635 4.842 1.00 91.56 89 LEU A N 1
ATOM 694 C CA . LEU A 1 89 ? -6.739 3.223 5.192 1.00 91.56 89 LEU A CA 1
ATOM 695 C C . LEU A 1 89 ? -6.287 2.930 6.631 1.00 91.56 89 LEU A C 1
ATOM 697 O O . LEU A 1 89 ? -6.412 1.783 7.058 1.00 91.56 89 LEU A O 1
ATOM 701 N N . ALA A 1 90 ? -5.753 3.901 7.388 1.00 91.88 90 ALA A N 1
ATOM 702 C CA . ALA A 1 90 ? -5.138 3.689 8.707 1.00 91.88 90 ALA A CA 1
ATOM 703 C C . ALA A 1 90 ? -5.978 2.821 9.665 1.00 91.88 90 ALA A C 1
ATOM 705 O O . ALA A 1 90 ? -5.422 1.972 10.358 1.00 91.88 90 ALA A O 1
ATOM 706 N N . GLY A 1 91 ? -7.308 2.948 9.640 1.00 93.44 91 GLY A N 1
ATOM 707 C CA . GLY A 1 91 ? -8.207 2.166 10.492 1.00 93.44 91 GLY A CA 1
ATOM 708 C C . GLY A 1 91 ? -8.213 0.651 10.241 1.00 93.44 91 GLY A C 1
ATOM 709 O O . GLY A 1 91 ? -8.640 -0.078 11.129 1.00 93.44 91 GLY A O 1
ATOM 710 N N . LEU A 1 92 ? -7.711 0.157 9.099 1.00 95.38 92 LEU A N 1
ATOM 711 C CA . LEU A 1 92 ? -7.647 -1.271 8.738 1.00 95.38 92 LEU A CA 1
ATOM 712 C C . LEU A 1 92 ? -6.589 -2.067 9.542 1.00 95.38 92 LEU A C 1
ATOM 714 O O . LEU A 1 92 ? -5.620 -2.585 8.985 1.00 95.38 92 LEU A O 1
ATOM 718 N N . THR A 1 93 ? -6.738 -2.149 10.862 1.00 94.12 93 THR A N 1
ATOM 719 C CA . THR A 1 93 ? -5.737 -2.748 11.764 1.00 94.12 93 THR A CA 1
ATOM 720 C C . THR A 1 93 ? -5.677 -4.279 11.702 1.00 94.12 93 THR A C 1
ATOM 722 O O . THR A 1 93 ? -4.603 -4.847 11.910 1.00 94.12 93 THR A O 1
ATOM 725 N N . GLU A 1 94 ? -6.779 -4.962 11.368 1.00 96.88 94 GLU A N 1
ATOM 726 C CA . GLU A 1 94 ? -6.805 -6.419 11.139 1.00 96.88 94 GLU A CA 1
ATOM 727 C C . GLU A 1 94 ? -6.424 -6.838 9.698 1.00 96.88 94 GLU A C 1
ATOM 729 O O . GLU A 1 94 ? -6.478 -8.032 9.394 1.00 96.88 94 GLU A O 1
ATOM 734 N N . LEU A 1 95 ? -6.031 -5.910 8.809 1.00 97.44 9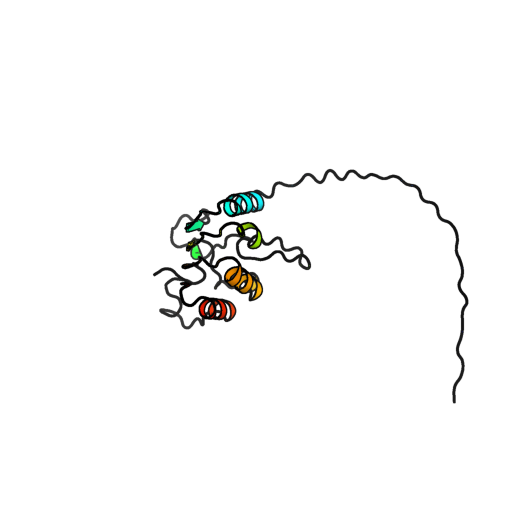5 LEU A N 1
ATOM 735 C CA . LEU A 1 95 ? -5.744 -6.224 7.402 1.00 97.44 95 LEU A CA 1
ATOM 736 C C . LEU A 1 95 ? -4.529 -7.143 7.256 1.00 97.44 95 LEU A C 1
ATOM 738 O O . LEU A 1 95 ? -3.419 -6.781 7.644 1.00 97.44 95 LEU A O 1
ATOM 742 N N . ARG A 1 96 ? -4.754 -8.304 6.639 1.00 97.25 96 ARG A N 1
ATOM 743 C CA . ARG A 1 96 ? -3.743 -9.324 6.338 1.00 97.25 96 ARG A CA 1
ATOM 744 C C . ARG A 1 96 ? -3.391 -9.387 4.867 1.00 97.25 96 ARG A C 1
ATOM 746 O O . ARG A 1 96 ? -2.234 -9.621 4.545 1.00 97.25 96 ARG A O 1
ATOM 753 N N . GLU A 1 97 ? -4.362 -9.167 3.988 1.00 97.31 97 GLU A N 1
ATOM 754 C CA . GLU A 1 97 ? -4.184 -9.343 2.549 1.00 97.31 97 GLU A CA 1
ATOM 755 C C . GLU A 1 97 ? -4.664 -8.108 1.783 1.00 97.31 97 GLU A C 1
ATOM 757 O O . GLU A 1 97 ? -5.817 -7.695 1.921 1.00 97.31 97 GLU A O 1
ATOM 762 N N . LEU A 1 98 ? -3.775 -7.536 0.972 1.00 95.19 98 LEU A N 1
ATOM 763 C CA . LEU A 1 98 ? -4.034 -6.412 0.074 1.00 95.19 98 LEU A CA 1
ATOM 764 C C . LEU A 1 98 ? -3.808 -6.868 -1.374 1.00 95.19 98 LEU A C 1
ATOM 766 O O . LEU A 1 98 ? -2.690 -7.219 -1.746 1.00 95.19 98 LEU A O 1
ATOM 770 N N . ARG A 1 99 ? -4.876 -6.905 -2.171 1.00 93.38 99 ARG A N 1
ATOM 771 C CA . ARG A 1 99 ? -4.943 -7.649 -3.436 1.00 93.38 99 ARG A CA 1
ATOM 772 C C . ARG A 1 99 ? -5.580 -6.852 -4.576 1.00 93.38 99 ARG A C 1
ATOM 774 O O . ARG A 1 99 ? -6.281 -5.863 -4.343 1.00 93.38 99 ARG A O 1
ATOM 781 N N . GLY A 1 100 ? -5.357 -7.315 -5.804 1.00 89.19 100 GLY A N 1
ATOM 782 C CA . GLY A 1 100 ? -5.961 -6.792 -7.022 1.00 89.19 100 GLY A CA 1
ATOM 783 C C . GLY A 1 100 ? -5.098 -5.739 -7.718 1.00 89.19 100 GLY A C 1
ATOM 784 O O . GLY A 1 100 ? -3.914 -5.932 -7.981 1.00 89.19 100 GLY A O 1
ATOM 785 N N . SER A 1 101 ? -5.703 -4.606 -8.057 1.00 88.19 101 SER A N 1
ATOM 786 C CA . SER A 1 101 ? -5.121 -3.521 -8.858 1.00 88.19 101 SER A CA 1
ATOM 787 C C . SER A 1 101 ? -4.174 -2.615 -8.041 1.00 88.19 101 SER A C 1
ATOM 789 O O . SER A 1 101 ? -4.326 -1.390 -8.005 1.00 88.19 101 SER A O 1
ATOM 791 N N . VAL A 1 102 ? -3.201 -3.223 -7.350 1.00 87.25 102 VAL A N 1
ATOM 792 C CA . VAL A 1 102 ? -2.346 -2.595 -6.321 1.00 87.25 102 VAL A CA 1
ATOM 793 C C . VAL A 1 102 ? -0.835 -2.702 -6.597 1.00 87.25 102 VAL A C 1
ATOM 795 O O . VAL A 1 102 ? -0.040 -2.494 -5.686 1.00 87.25 102 VAL A O 1
ATOM 798 N N . ARG A 1 103 ? -0.404 -3.003 -7.831 1.00 84.69 103 ARG A N 1
ATOM 799 C CA . ARG A 1 103 ? 1.020 -3.278 -8.114 1.00 84.69 103 ARG A CA 1
ATOM 800 C C . ARG A 1 103 ? 1.955 -2.086 -7.863 1.00 84.69 103 ARG A C 1
ATOM 802 O O . ARG A 1 103 ? 1.658 -0.973 -8.293 1.00 84.69 103 ARG A O 1
ATOM 809 N N . GLY A 1 104 ? 3.116 -2.346 -7.260 1.00 81.06 104 GLY A N 1
ATOM 810 C CA . GLY A 1 104 ? 4.197 -1.384 -6.996 1.00 81.06 104 GLY A CA 1
ATOM 811 C C . GLY A 1 104 ? 5.336 -1.391 -8.026 1.00 81.06 104 GLY A C 1
ATOM 812 O O . GLY A 1 104 ? 6.031 -0.391 -8.179 1.00 81.06 104 GLY A O 1
ATOM 813 N N . ASP A 1 105 ? 5.506 -2.490 -8.764 1.00 78.56 105 ASP A N 1
ATOM 814 C CA . ASP A 1 105 ? 6.574 -2.701 -9.760 1.00 78.56 105 ASP A CA 1
ATOM 815 C C . ASP A 1 105 ? 6.433 -1.891 -11.066 1.00 78.56 105 ASP A C 1
ATOM 817 O O . ASP A 1 105 ? 7.406 -1.712 -11.798 1.00 78.56 105 ASP A O 1
ATOM 821 N N . THR A 1 106 ? 5.238 -1.388 -11.381 1.00 79.44 106 THR A N 1
ATOM 822 C CA . THR A 1 106 ? 5.009 -0.612 -12.610 1.00 79.44 106 THR A CA 1
ATOM 823 C C . THR A 1 106 ? 5.804 0.700 -12.615 1.00 79.44 106 THR A C 1
ATOM 825 O O . THR A 1 106 ? 6.026 1.335 -11.581 1.00 79.44 106 THR A O 1
ATOM 828 N N . SER A 1 107 ? 6.184 1.183 -13.801 1.00 76.44 107 SER A N 1
ATOM 829 C CA . SER A 1 107 ? 6.899 2.462 -13.966 1.00 76.44 107 SER A CA 1
ATOM 830 C C . SER A 1 107 ? 6.078 3.702 -13.565 1.00 76.44 107 SER A C 1
ATOM 832 O O . SER A 1 107 ? 6.651 4.774 -13.358 1.00 76.44 107 SER A O 1
ATOM 834 N N . GLU A 1 108 ? 4.751 3.569 -13.441 1.00 76.50 108 GLU A N 1
ATOM 835 C CA . GLU A 1 108 ? 3.866 4.591 -12.871 1.00 76.50 108 GLU A CA 1
ATOM 836 C C . GLU A 1 108 ? 3.806 4.502 -11.339 1.00 76.50 108 GLU A C 1
ATOM 838 O O . GLU A 1 108 ? 3.942 5.535 -10.679 1.00 76.50 108 GLU A O 1
ATOM 843 N N . MET A 1 109 ? 3.634 3.306 -10.753 1.00 75.75 109 MET A N 1
ATOM 844 C CA . MET A 1 109 ? 3.537 3.182 -9.292 1.00 75.75 109 MET A CA 1
ATOM 845 C C . MET A 1 109 ? 4.885 3.386 -8.602 1.00 75.75 109 MET A C 1
ATOM 847 O O . MET A 1 109 ? 4.929 4.084 -7.599 1.00 75.75 109 MET A O 1
ATOM 851 N N . SER A 1 110 ? 5.996 2.907 -9.162 1.00 75.81 110 SER A N 1
ATOM 852 C CA . SER A 1 110 ? 7.347 3.133 -8.609 1.00 75.81 110 SER A CA 1
ATOM 853 C C . SER A 1 110 ? 7.751 4.616 -8.492 1.00 75.81 110 SER A C 1
ATOM 855 O O . SER A 1 110 ? 8.680 4.941 -7.757 1.00 75.81 110 SER A O 1
ATOM 857 N N . ARG A 1 111 ? 7.045 5.538 -9.169 1.00 77.69 111 ARG A N 1
ATOM 858 C CA . ARG A 1 111 ? 7.192 7.002 -9.005 1.00 77.69 111 ARG A CA 1
ATOM 859 C C . ARG A 1 111 ? 6.312 7.605 -7.904 1.00 77.69 111 ARG A C 1
ATOM 861 O O . ARG A 1 111 ? 6.464 8.778 -7.589 1.00 77.69 111 ARG A O 1
ATOM 868 N N . ARG A 1 112 ? 5.336 6.845 -7.410 1.00 80.75 112 ARG A N 1
ATOM 869 C CA . ARG A 1 112 ? 4.262 7.275 -6.498 1.00 80.75 112 ARG A CA 1
ATOM 870 C C . ARG A 1 112 ? 4.253 6.537 -5.161 1.00 80.75 112 ARG A C 1
ATOM 872 O O . ARG A 1 112 ? 3.650 7.016 -4.211 1.00 80.75 112 ARG A O 1
ATOM 879 N N . MET A 1 113 ? 4.850 5.355 -5.134 1.00 86.50 113 MET A N 1
ATOM 880 C CA . MET A 1 113 ? 4.985 4.471 -3.994 1.00 86.50 113 MET A CA 1
ATOM 881 C C . MET A 1 113 ? 6.478 4.357 -3.710 1.00 86.50 113 MET A C 1
ATOM 883 O O . MET A 1 113 ? 7.172 3.516 -4.278 1.00 86.50 113 MET A O 1
ATOM 887 N N . GLY A 1 114 ? 6.984 5.301 -2.925 1.00 91.75 114 GLY A N 1
ATOM 888 C CA . GLY A 1 114 ? 8.393 5.403 -2.596 1.00 91.75 114 GLY A CA 1
ATOM 889 C C . GLY A 1 114 ? 8.731 4.723 -1.275 1.00 91.75 114 GLY A C 1
ATOM 890 O O . GLY A 1 114 ? 7.989 3.898 -0.739 1.00 91.75 114 GLY A O 1
ATOM 891 N N . GLN A 1 115 ? 9.879 5.121 -0.729 1.00 94.06 115 GLN A N 1
ATOM 892 C CA . GLN A 1 115 ? 10.342 4.681 0.585 1.00 94.06 115 GLN A CA 1
ATOM 893 C C . GLN A 1 115 ? 9.367 5.092 1.710 1.00 94.06 115 GLN A C 1
ATOM 895 O O . GLN A 1 115 ? 9.111 4.313 2.624 1.00 94.06 115 GLN A O 1
ATOM 900 N N . GLN A 1 116 ? 8.762 6.278 1.607 1.00 93.56 116 GLN A N 1
ATOM 901 C CA . GLN A 1 116 ? 7.863 6.818 2.630 1.00 93.56 116 GLN A CA 1
ATOM 902 C C . GLN A 1 116 ? 6.549 6.018 2.736 1.00 93.56 116 GLN A C 1
ATOM 904 O O . GLN A 1 116 ? 6.076 5.734 3.837 1.00 93.56 116 GLN A O 1
ATOM 909 N N . GLU A 1 117 ? 5.972 5.599 1.605 1.00 94.31 117 GLU A N 1
ATOM 910 C CA . GLU A 1 117 ? 4.785 4.738 1.567 1.00 94.31 117 GLU A CA 1
ATOM 911 C C . GLU A 1 117 ? 5.038 3.374 2.218 1.00 94.31 117 GLU A C 1
ATOM 913 O O . GLU A 1 117 ? 4.197 2.885 2.978 1.00 94.31 117 GLU A O 1
ATOM 918 N N . VAL A 1 118 ? 6.188 2.746 1.941 1.00 94.31 118 VAL A N 1
ATOM 919 C CA . VAL A 1 118 ? 6.510 1.438 2.531 1.00 94.31 118 VAL A CA 1
ATOM 920 C C . VAL A 1 118 ? 6.839 1.534 4.018 1.00 94.31 118 VAL A C 1
ATOM 922 O O . VAL A 1 118 ? 6.406 0.664 4.772 1.00 94.31 118 VAL A O 1
ATOM 925 N N . GLU A 1 119 ? 7.516 2.595 4.460 1.00 95.88 119 GLU A N 1
ATOM 926 C CA . GLU A 1 119 ? 7.750 2.886 5.881 1.00 95.88 119 GLU A CA 1
ATOM 927 C C . GLU A 1 119 ? 6.426 3.038 6.627 1.00 95.88 119 GLU A C 1
ATOM 929 O O . GLU A 1 119 ? 6.165 2.307 7.589 1.00 95.88 119 GLU A O 1
ATOM 934 N N . TRP A 1 120 ? 5.526 3.874 6.102 1.00 95.25 120 TRP A N 1
ATOM 935 C CA . TRP A 1 120 ? 4.195 4.046 6.673 1.00 95.25 120 TRP A CA 1
ATOM 936 C C . TRP A 1 120 ? 3.440 2.716 6.771 1.00 95.25 120 TRP A C 1
ATOM 938 O O . TRP A 1 120 ? 2.800 2.438 7.787 1.00 95.25 120 TRP A O 1
ATOM 948 N N . MET A 1 121 ? 3.532 1.854 5.751 1.00 94.50 121 MET A N 1
ATOM 949 C CA . MET A 1 121 ? 2.898 0.536 5.795 1.00 94.50 121 MET A CA 1
ATOM 950 C C . MET A 1 121 ? 3.544 -0.420 6.803 1.00 94.50 121 MET A C 1
ATOM 952 O O . MET A 1 121 ? 2.822 -1.170 7.463 1.00 94.50 121 MET A O 1
ATOM 956 N N . ALA A 1 122 ? 4.870 -0.412 6.947 1.00 94.94 122 ALA A N 1
ATOM 957 C CA . ALA A 1 122 ? 5.563 -1.246 7.925 1.00 94.94 122 ALA A CA 1
ATOM 958 C C . ALA A 1 122 ? 5.071 -0.948 9.352 1.00 94.94 122 ALA A C 1
ATOM 960 O O . ALA A 1 122 ? 4.779 -1.888 10.098 1.00 94.94 122 ALA A O 1
ATOM 961 N N . GLU A 1 123 ? 4.894 0.338 9.670 1.00 95.38 123 GLU A N 1
ATOM 962 C CA . GLU A 1 123 ? 4.385 0.853 10.946 1.00 95.38 123 GLU A CA 1
ATOM 963 C C . GLU A 1 123 ? 2.874 0.625 11.134 1.00 95.38 123 GLU A C 1
ATOM 965 O O . GLU A 1 123 ? 2.436 0.072 12.144 1.00 95.38 123 GLU A O 1
ATOM 970 N N . HIS A 1 124 ? 2.054 1.034 10.160 1.00 93.56 124 HIS A N 1
ATOM 971 C CA . HIS A 1 124 ? 0.597 1.129 10.314 1.00 93.56 124 HIS A CA 1
ATOM 972 C C . HIS A 1 124 ? -0.152 -0.133 9.857 1.00 93.56 124 HIS A C 1
ATOM 974 O O . HIS A 1 124 ? -1.366 -0.238 10.061 1.00 93.56 124 HIS A O 1
ATOM 980 N N . ARG A 1 125 ? 0.519 -1.105 9.218 1.00 90.81 125 ARG A N 1
ATOM 981 C CA . ARG A 1 125 ? -0.056 -2.389 8.753 1.00 90.81 125 ARG A CA 1
ATOM 982 C C . ARG A 1 125 ? 0.560 -3.609 9.472 1.00 90.81 125 ARG A C 1
ATOM 984 O O . ARG A 1 125 ? 0.952 -4.549 8.779 1.00 90.81 125 ARG A O 1
ATOM 991 N N . PRO A 1 126 ? 0.695 -3.668 10.815 1.00 90.56 126 PRO A N 1
ATOM 992 C CA . PRO A 1 126 ? 1.423 -4.751 11.505 1.00 90.56 126 PRO A CA 1
ATOM 993 C C . PRO A 1 126 ? 0.866 -6.159 11.227 1.00 90.56 126 PRO A C 1
ATOM 995 O O . PRO A 1 126 ? 1.613 -7.133 11.268 1.00 90.56 126 PRO A O 1
ATOM 998 N N . SER A 1 127 ? -0.422 -6.257 10.887 1.00 95.56 127 SER A N 1
ATOM 999 C CA . SER A 1 127 ? -1.119 -7.506 10.548 1.00 95.56 127 SER A CA 1
ATOM 1000 C C . SER A 1 127 ? -0.924 -7.982 9.100 1.00 95.56 127 SER A C 1
ATOM 1002 O O . SER A 1 127 ? -1.354 -9.085 8.782 1.00 95.56 127 SER A O 1
ATOM 1004 N N . LEU A 1 128 ? -0.312 -7.178 8.219 1.00 96.25 128 LEU A N 1
ATOM 1005 C CA . LEU A 1 128 ? -0.199 -7.488 6.789 1.00 96.25 128 LEU A CA 1
ATOM 1006 C C . LEU A 1 128 ? 0.754 -8.672 6.535 1.00 96.25 128 LEU A C 1
ATOM 1008 O O . LEU A 1 128 ? 1.919 -8.648 6.945 1.00 96.25 128 LEU A O 1
ATOM 1012 N N . GLU A 1 129 ? 0.232 -9.685 5.847 1.00 96.75 129 GLU A N 1
ATOM 1013 C CA . GLU A 1 129 ? 0.856 -10.971 5.507 1.00 96.75 129 GLU A CA 1
ATOM 1014 C C . GLU A 1 129 ? 1.004 -11.140 3.976 1.00 96.75 129 GLU A C 1
ATOM 1016 O O . GLU A 1 129 ? 1.926 -11.815 3.515 1.00 96.75 129 GLU A O 1
ATOM 1021 N N . VAL A 1 130 ? 0.140 -10.501 3.173 1.00 96.31 130 VAL A N 1
ATOM 1022 C CA . VAL A 1 130 ? 0.164 -10.518 1.697 1.00 96.31 130 VAL A CA 1
ATOM 1023 C C . VAL A 1 130 ? -0.117 -9.121 1.137 1.00 96.31 130 VAL A C 1
ATOM 1025 O O . VAL A 1 130 ? -1.070 -8.463 1.556 1.00 96.31 130 VAL A O 1
ATOM 1028 N N . ALA A 1 131 ? 0.670 -8.696 0.152 1.00 94.88 131 ALA A N 1
ATOM 1029 C CA . ALA A 1 131 ? 0.417 -7.515 -0.664 1.00 94.88 131 ALA A CA 1
ATOM 1030 C C . ALA A 1 131 ? 0.795 -7.794 -2.128 1.00 94.88 131 ALA A C 1
ATOM 1032 O O . ALA A 1 131 ? 1.939 -8.139 -2.393 1.00 94.88 131 ALA A O 1
ATOM 1033 N N . GLU A 1 132 ? -0.125 -7.646 -3.082 1.00 92.94 132 GLU A N 1
ATOM 1034 C CA . GLU A 1 132 ? 0.114 -7.919 -4.517 1.00 92.94 132 GLU A CA 1
ATOM 1035 C C . GLU A 1 132 ? 0.878 -6.768 -5.212 1.00 92.94 132 GLU A C 1
ATOM 1037 O O . GLU A 1 132 ? 0.390 -6.128 -6.144 1.00 92.94 132 GLU A O 1
ATOM 1042 N N . PHE A 1 133 ? 2.082 -6.457 -4.721 1.00 91.56 133 PHE A N 1
ATOM 1043 C CA . PHE A 1 133 ? 2.929 -5.378 -5.247 1.00 91.56 133 PHE A CA 1
ATOM 1044 C C . PHE A 1 133 ? 3.793 -5.807 -6.444 1.00 91.56 133 PHE A C 1
ATOM 1046 O O . PHE A 1 133 ? 4.180 -4.951 -7.239 1.00 91.56 133 PHE A O 1
ATOM 1053 N N . LEU A 1 134 ? 4.076 -7.103 -6.581 1.00 88.50 134 LEU A N 1
ATOM 1054 C CA . LEU A 1 134 ? 4.836 -7.727 -7.665 1.00 88.50 134 LEU A CA 1
ATOM 1055 C C . LEU A 1 134 ? 3.967 -8.780 -8.371 1.00 88.50 134 LEU A C 1
ATOM 1057 O O . LEU A 1 134 ? 3.055 -9.342 -7.763 1.00 88.50 134 LEU A O 1
ATOM 1061 N N . GLN A 1 135 ? 4.278 -9.088 -9.632 1.00 84.25 135 GLN A N 1
ATOM 1062 C CA . GLN A 1 135 ? 3.662 -10.216 -10.344 1.00 84.25 135 GLN A CA 1
ATOM 1063 C C . GLN A 1 135 ? 4.104 -11.578 -9.767 1.00 84.25 135 GLN A C 1
ATOM 1065 O O . GLN A 1 135 ? 5.151 -11.706 -9.129 1.00 84.25 135 GLN A O 1
ATOM 1070 N N . ASP A 1 136 ? 3.316 -12.627 -9.999 1.00 82.12 136 ASP A N 1
ATOM 1071 C CA . ASP A 1 136 ? 3.556 -13.963 -9.424 1.00 82.12 136 ASP A CA 1
ATOM 1072 C C . ASP A 1 136 ? 4.772 -14.681 -10.038 1.00 82.12 136 ASP A C 1
ATOM 1074 O O . ASP A 1 136 ? 5.300 -15.643 -9.471 1.00 82.12 136 ASP A O 1
ATOM 1078 N N . ASP A 1 137 ? 5.230 -14.218 -11.198 1.00 74.25 137 ASP A N 1
ATOM 1079 C CA . ASP A 1 137 ? 6.403 -14.672 -11.941 1.00 74.25 137 ASP A CA 1
ATOM 1080 C C . ASP A 1 137 ? 7.649 -13.788 -11.743 1.00 74.25 137 ASP A C 1
ATOM 1082 O O . ASP A 1 137 ? 8.701 -14.067 -12.330 1.00 74.25 137 ASP A O 1
ATOM 1086 N N . TYR A 1 138 ? 7.569 -12.774 -10.874 1.00 73.31 138 TYR A N 1
ATOM 1087 C CA . TYR A 1 138 ? 8.692 -11.897 -10.540 1.00 73.31 138 TYR A CA 1
ATOM 1088 C C . TYR A 1 138 ? 9.877 -12.718 -10.002 1.00 73.31 138 TYR A C 1
ATOM 1090 O O . TYR A 1 138 ? 9.738 -13.496 -9.054 1.00 73.31 138 TYR A O 1
ATOM 1098 N N . GLY A 1 139 ? 11.041 -12.593 -10.645 1.00 65.12 139 GLY A N 1
ATOM 1099 C CA . GLY A 1 139 ? 12.233 -13.401 -10.356 1.00 65.12 139 GLY A CA 1
ATOM 1100 C C . GLY A 1 139 ? 12.186 -14.870 -10.820 1.00 65.12 139 GLY A C 1
ATOM 1101 O O . GLY A 1 139 ? 13.121 -15.613 -10.530 1.00 65.12 139 GLY A O 1
ATOM 1102 N N . LYS A 1 140 ? 11.133 -15.315 -11.527 1.00 71.75 140 LYS A N 1
ATOM 1103 C CA . LYS A 1 140 ? 11.051 -16.657 -12.150 1.00 71.75 140 LYS A CA 1
ATOM 1104 C C . LYS A 1 140 ? 11.288 -16.637 -13.661 1.00 71.75 140 LYS A C 1
ATOM 1106 O O . LYS A 1 140 ? 11.848 -17.594 -14.187 1.00 71.75 140 LYS A O 1
ATOM 1111 N N . ILE A 1 141 ? 10.805 -15.601 -14.352 1.00 64.38 141 ILE A N 1
ATOM 1112 C CA . ILE A 1 141 ? 10.796 -15.531 -15.829 1.00 64.38 141 ILE A CA 1
ATOM 1113 C C . ILE A 1 141 ? 11.696 -14.406 -16.363 1.00 64.38 141 ILE A C 1
ATOM 1115 O O . ILE A 1 141 ? 12.178 -14.489 -17.491 1.00 64.38 141 ILE A O 1
ATOM 1119 N N . LEU A 1 142 ? 11.940 -13.363 -15.564 1.00 59.84 142 LEU A N 1
ATOM 1120 C CA . LEU A 1 142 ? 12.607 -12.128 -15.981 1.00 59.84 142 LEU A CA 1
ATOM 1121 C C . LEU A 1 142 ? 13.601 -11.684 -14.897 1.00 59.84 142 LEU A C 1
ATOM 1123 O O . LEU A 1 142 ? 13.266 -11.740 -13.712 1.00 59.84 142 LEU A O 1
ATOM 1127 N N . ASP A 1 143 ? 14.779 -11.193 -15.305 1.00 67.19 143 ASP A N 1
ATOM 1128 C CA . ASP A 1 143 ? 15.848 -10.649 -14.439 1.00 67.19 143 ASP A CA 1
ATOM 1129 C C . ASP A 1 143 ? 15.479 -9.279 -13.818 1.00 67.19 143 ASP A C 1
ATOM 1131 O O . ASP A 1 143 ? 16.296 -8.362 -13.719 1.00 67.19 143 ASP A O 1
ATOM 1135 N N . PHE A 1 144 ? 14.219 -9.097 -13.420 1.00 76.75 144 PHE A N 1
ATOM 1136 C CA . PHE A 1 144 ? 13.781 -7.899 -12.717 1.00 76.75 144 PHE A CA 1
ATOM 1137 C C . PHE A 1 144 ? 14.157 -7.989 -11.237 1.00 76.75 144 PHE A C 1
ATOM 1139 O O . PHE A 1 144 ? 13.621 -8.800 -10.481 1.00 76.75 144 PHE A O 1
ATOM 1146 N N . GLU A 1 145 ? 15.074 -7.123 -10.807 1.00 83.12 145 GLU A N 1
ATOM 1147 C CA . GLU A 1 145 ? 15.396 -6.949 -9.392 1.00 83.12 145 GLU A CA 1
ATOM 1148 C C . GLU A 1 145 ? 14.198 -6.360 -8.633 1.00 83.12 145 GLU A C 1
ATOM 1150 O O . GLU A 1 145 ? 13.474 -5.504 -9.145 1.00 83.12 145 GLU A O 1
ATOM 1155 N N . VAL A 1 146 ? 13.963 -6.804 -7.395 1.00 87.56 146 VAL A N 1
ATOM 1156 C CA . VAL A 1 146 ? 12.902 -6.235 -6.545 1.00 87.56 146 VAL A CA 1
ATOM 1157 C C . VAL A 1 146 ? 13.272 -4.787 -6.189 1.00 87.56 146 VAL A C 1
ATOM 1159 O O . VAL A 1 146 ? 14.381 -4.571 -5.691 1.00 87.56 146 VAL A O 1
ATOM 1162 N N . PRO A 1 147 ? 12.377 -3.793 -6.384 1.00 89.62 147 PRO A N 1
ATOM 1163 C CA . PRO A 1 147 ? 12.651 -2.401 -6.040 1.00 89.62 147 PRO A CA 1
ATOM 1164 C C . PRO A 1 147 ? 13.141 -2.244 -4.596 1.00 89.62 147 PRO A C 1
ATOM 1166 O O . PRO A 1 147 ? 12.585 -2.842 -3.674 1.00 89.62 147 PRO A O 1
ATOM 1169 N N . ALA A 1 148 ? 14.164 -1.412 -4.382 1.00 92.44 148 ALA A N 1
ATOM 1170 C CA . ALA A 1 148 ? 14.863 -1.316 -3.095 1.00 92.44 148 ALA A CA 1
ATOM 1171 C C . ALA A 1 148 ? 13.939 -1.023 -1.893 1.00 92.44 148 ALA A C 1
ATOM 1173 O O . ALA A 1 148 ? 14.129 -1.601 -0.826 1.00 92.44 148 ALA A O 1
ATOM 1174 N N . HIS A 1 149 ? 12.905 -0.196 -2.076 1.00 93.38 149 HIS A N 1
ATOM 1175 C CA . HIS A 1 149 ? 11.909 0.107 -1.041 1.00 93.38 149 HIS A CA 1
ATOM 1176 C C . HIS A 1 149 ? 11.007 -1.106 -0.720 1.00 93.38 149 HIS A C 1
ATOM 1178 O O . HIS A 1 149 ? 10.708 -1.380 0.441 1.00 93.38 149 HIS A O 1
ATOM 1184 N N . LEU A 1 150 ? 10.630 -1.905 -1.726 1.00 93.25 150 LEU A N 1
ATOM 1185 C CA . LEU A 1 150 ? 9.893 -3.157 -1.518 1.00 93.25 150 LEU A CA 1
ATOM 1186 C C . LEU A 1 150 ? 10.763 -4.219 -0.832 1.00 93.25 150 LEU A C 1
ATOM 1188 O O . LEU A 1 150 ? 10.283 -4.925 0.054 1.00 93.25 150 LEU A O 1
ATOM 1192 N N . LYS A 1 151 ? 12.055 -4.283 -1.170 1.00 93.62 151 LYS A N 1
ATOM 1193 C CA . LYS A 1 151 ? 13.022 -5.139 -0.474 1.00 93.62 151 LYS A CA 1
ATOM 1194 C C . LYS A 1 151 ? 13.174 -4.735 0.998 1.00 93.62 151 LYS A C 1
ATOM 1196 O O . LYS A 1 151 ? 13.064 -5.594 1.869 1.00 93.62 151 LYS A O 1
ATOM 1201 N N . TRP A 1 152 ? 13.336 -3.440 1.284 1.00 95.88 152 TRP A N 1
ATOM 1202 C CA . TRP A 1 152 ? 13.363 -2.910 2.654 1.00 95.88 152 TRP A CA 1
ATOM 1203 C C . TRP A 1 152 ? 12.100 -3.302 3.438 1.00 95.88 152 TRP A C 1
ATOM 1205 O O . TRP A 1 152 ? 12.190 -3.736 4.586 1.00 95.88 152 TRP A O 1
ATOM 1215 N N . LEU A 1 153 ? 10.923 -3.238 2.804 1.00 95.19 153 LEU A N 1
ATOM 1216 C CA . LEU A 1 153 ? 9.665 -3.642 3.433 1.00 95.19 153 LEU A CA 1
ATOM 1217 C C . LEU A 1 153 ? 9.660 -5.130 3.815 1.00 95.19 153 LEU A C 1
ATOM 1219 O O . LEU A 1 153 ? 9.188 -5.472 4.898 1.00 95.19 153 LEU A O 1
ATOM 1223 N N . GLN A 1 154 ? 10.212 -6.012 2.975 1.00 94.19 154 GLN A N 1
ATOM 1224 C CA . GLN A 1 154 ? 10.378 -7.433 3.308 1.00 94.19 154 GLN A CA 1
ATOM 1225 C C . GLN A 1 154 ? 11.405 -7.661 4.422 1.00 94.19 154 GLN A C 1
ATOM 1227 O O . GLN A 1 154 ? 11.199 -8.535 5.260 1.00 94.19 154 GLN A O 1
ATOM 1232 N N . GLU A 1 155 ? 12.479 -6.872 4.479 1.00 96.00 155 GLU A N 1
ATOM 1233 C CA . GLU A 1 155 ? 13.471 -6.938 5.561 1.00 96.00 155 GLU A CA 1
ATOM 1234 C C . GLU A 1 155 ? 12.853 -6.538 6.914 1.00 96.00 155 GLU A C 1
ATOM 1236 O O . GLU A 1 155 ? 13.049 -7.240 7.907 1.00 96.00 155 GLU A O 1
ATOM 1241 N N . GLN A 1 156 ? 12.025 -5.485 6.952 1.00 97.25 156 GLN A N 1
ATOM 1242 C CA . GLN A 1 156 ? 11.255 -5.119 8.153 1.00 97.25 156 GLN A CA 1
ATOM 1243 C C . GLN A 1 156 ? 10.123 -6.104 8.468 1.00 97.25 156 GLN A C 1
ATOM 1245 O O . GLN A 1 156 ? 9.706 -6.244 9.620 1.00 97.25 156 GLN A O 1
ATOM 1250 N N . ARG A 1 157 ? 9.583 -6.783 7.450 1.00 95.62 157 ARG A N 1
ATOM 1251 C CA . ARG A 1 157 ? 8.431 -7.684 7.570 1.00 95.62 157 ARG A CA 1
ATOM 1252 C C . ARG A 1 157 ? 8.711 -9.030 6.888 1.00 95.62 157 ARG A C 1
ATOM 1254 O O . ARG A 1 157 ? 8.053 -9.343 5.900 1.00 95.62 157 ARG A O 1
ATOM 1261 N N . PRO A 1 158 ? 9.570 -9.908 7.453 1.00 94.88 158 PRO A N 1
ATOM 1262 C CA . PRO A 1 158 ? 9.994 -11.155 6.791 1.00 94.88 158 PRO A CA 1
ATOM 1263 C C . PRO A 1 158 ? 8.887 -12.188 6.520 1.00 94.88 158 PRO A C 1
ATOM 1265 O O . PRO A 1 158 ? 9.134 -13.212 5.892 1.00 94.88 158 PRO A O 1
ATOM 1268 N N . ARG A 1 159 ? 7.670 -11.958 7.032 1.00 94.56 159 ARG A N 1
ATOM 1269 C CA . ARG A 1 159 ? 6.474 -12.778 6.770 1.00 94.56 159 ARG A CA 1
ATOM 1270 C C . ARG A 1 159 ? 5.572 -12.209 5.669 1.00 94.56 159 ARG A C 1
ATOM 1272 O O . ARG A 1 159 ? 4.624 -12.883 5.282 1.00 94.56 159 ARG A O 1
ATOM 1279 N N . LEU A 1 160 ? 5.831 -10.988 5.198 1.00 95.62 160 LEU A N 1
ATOM 1280 C CA . LEU A 1 160 ? 5.055 -10.339 4.148 1.00 95.62 160 LEU A CA 1
ATOM 1281 C C . LEU A 1 160 ? 5.433 -10.919 2.780 1.00 95.62 160 LEU A C 1
ATOM 1283 O O . LEU A 1 160 ? 6.583 -10.833 2.344 1.00 95.62 160 LEU A O 1
ATOM 1287 N N . ARG A 1 161 ? 4.441 -11.468 2.082 1.00 94.50 161 ARG A N 1
ATOM 1288 C CA . ARG A 1 161 ? 4.562 -11.891 0.682 1.00 94.50 161 ARG A CA 1
ATOM 1289 C C . ARG A 1 161 ? 4.181 -10.731 -0.237 1.00 94.50 161 ARG A C 1
ATOM 1291 O O . ARG A 1 161 ? 3.154 -10.099 -0.009 1.00 94.50 161 ARG A O 1
ATOM 1298 N N . LEU A 1 162 ? 5.002 -10.468 -1.257 1.00 92.50 162 LEU A N 1
ATOM 1299 C CA . LEU A 1 162 ? 4.807 -9.363 -2.210 1.00 92.50 162 LEU A CA 1
ATOM 1300 C C . LEU A 1 162 ? 4.112 -9.764 -3.529 1.00 92.50 162 LEU A C 1
ATOM 1302 O O . LEU A 1 162 ? 3.955 -8.931 -4.416 1.00 92.50 162 LEU A O 1
ATOM 1306 N N . CYS A 1 163 ? 3.712 -11.026 -3.663 1.00 87.88 163 CYS A N 1
ATOM 1307 C CA . CYS A 1 163 ? 3.005 -11.592 -4.813 1.00 87.88 163 CYS A CA 1
ATOM 1308 C C . CYS A 1 163 ? 2.074 -12.723 -4.345 1.00 87.88 163 CYS A C 1
ATOM 1310 O O . CYS A 1 163 ? 2.133 -13.133 -3.175 1.00 87.88 163 CYS A O 1
ATOM 1312 N N . CYS A 1 164 ? 1.230 -13.252 -5.235 1.00 75.69 164 CYS A N 1
ATOM 1313 C CA . CYS A 1 164 ? 0.494 -14.476 -4.946 1.00 75.69 164 CYS A CA 1
ATOM 1314 C C . CYS A 1 164 ? 1.390 -15.711 -5.082 1.00 75.69 164 CYS A C 1
ATOM 1316 O O . CYS A 1 164 ? 2.211 -15.849 -5.990 1.00 75.69 164 CYS A O 1
ATOM 1318 N N . GLN A 1 165 ? 1.177 -16.637 -4.150 1.00 59.16 165 GL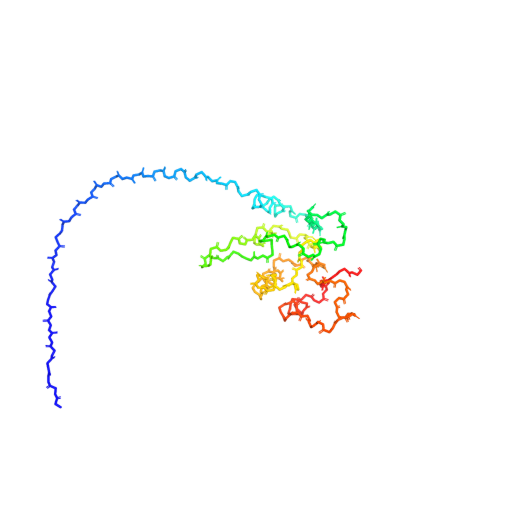N A N 1
ATOM 1319 C CA . GLN A 1 165 ? 1.629 -18.025 -4.180 1.00 59.16 165 GLN A CA 1
ATOM 1320 C C . GLN A 1 165 ? 0.480 -18.891 -3.681 1.00 59.16 165 GLN A C 1
ATOM 1322 O O . GLN A 1 165 ? -0.100 -18.485 -2.637 1.00 59.16 165 GLN A O 1
#

Radius of gyration: 24.86 Å; chains: 1; bounding box: 61×75×32 Å

pLDDT: mean 80.08, std 15.63, range [49.16, 97.56]

Foldseek 3Di:
DDDDDDDDDDDDDDDDDDPDDPPPPPPVVPPDPVLLVVLLVQLQPQQDAEDADFDPPDPDPPCSQVAADPQCLADQDPVVRRDHRVVSNLSNANYAEAHTRHACPDPVNVVGNDLVSLVCCLVRHVNYQEAQHDEPCVVPPDPDDDPPSVVVSCVSPVRYHRRDD

Sequence (165 aa):
MAPPIVREDPQENSSGQNDHEQDSESSISMKKDPLGQLYKQIGSMARLKVLDLKRQDTYSESDYQEKLLPRLLTLRDDELGATGCLSMLAGLTELRELRGSVRGDTSEMSRRMGQQEVEWMAEHRPSLEVAEFLQDDYGKILDFEVPAHLKWLQEQRPRLRLCCQ